Protein AF-A0A1B6GUF7-F1 (afdb_monomer_lite)

Structure (mmCIF, N/CA/C/O backbone):
data_AF-A0A1B6GUF7-F1
#
_entry.id   AF-A0A1B6GUF7-F1
#
loop_
_atom_site.group_PDB
_atom_site.id
_atom_site.type_symbol
_atom_site.label_atom_id
_atom_site.label_alt_id
_atom_site.label_comp_id
_atom_site.label_asym_id
_atom_site.label_entity_id
_atom_site.label_seq_id
_atom_site.pdbx_PDB_ins_code
_atom_site.Cartn_x
_atom_site.Cartn_y
_atom_site.Cartn_z
_atom_site.occupancy
_atom_site.B_iso_or_equiv
_atom_site.auth_seq_id
_atom_site.auth_comp_id
_atom_site.auth_asym_id
_atom_site.auth_atom_id
_atom_site.pdbx_PDB_model_num
ATOM 1 N N . PRO A 1 1 ? -7.690 -4.447 -25.637 1.00 73.88 1 PRO A N 1
ATOM 2 C CA . PRO A 1 1 ? -7.781 -3.201 -26.436 1.00 73.88 1 PRO A CA 1
ATOM 3 C C . PRO A 1 1 ? -6.436 -2.461 -26.454 1.00 73.88 1 PRO A C 1
ATOM 5 O O . PRO A 1 1 ? -5.727 -2.486 -25.451 1.00 73.88 1 PRO A O 1
ATOM 8 N N . ILE A 1 2 ? -6.089 -1.846 -27.586 1.00 91.06 2 ILE A N 1
ATOM 9 C CA . ILE A 1 2 ? -4.805 -1.160 -27.814 1.00 91.06 2 ILE A CA 1
ATOM 10 C C . ILE A 1 2 ? -4.538 -0.032 -26.808 1.00 91.06 2 ILE A C 1
ATOM 12 O O . ILE A 1 2 ? -3.417 0.124 -26.342 1.00 91.06 2 ILE A O 1
ATOM 16 N N . GLU A 1 3 ? -5.584 0.664 -26.362 1.00 90.50 3 GLU A N 1
ATOM 17 C CA . GLU A 1 3 ? -5.506 1.726 -25.350 1.00 90.50 3 GLU A CA 1
ATOM 18 C C . GLU A 1 3 ? -4.896 1.243 -24.029 1.00 90.50 3 GLU A C 1
ATOM 20 O O . GLU A 1 3 ? -4.035 1.912 -23.472 1.00 90.50 3 GLU A O 1
ATOM 25 N N . ARG A 1 4 ? -5.264 0.038 -23.565 1.00 86.06 4 ARG A N 1
ATOM 26 C CA . ARG A 1 4 ? -4.698 -0.558 -22.340 1.00 86.06 4 ARG A CA 1
ATOM 27 C C . ARG A 1 4 ? -3.209 -0.878 -22.491 1.00 86.06 4 ARG A C 1
ATOM 29 O O . ARG A 1 4 ? -2.465 -0.834 -21.518 1.00 86.06 4 ARG A O 1
ATOM 36 N N . GLN A 1 5 ? -2.776 -1.248 -23.695 1.00 88.50 5 GLN A N 1
ATOM 37 C CA . GLN A 1 5 ? -1.362 -1.511 -23.967 1.00 88.50 5 GLN A CA 1
ATOM 38 C C . GLN A 1 5 ? -0.577 -0.201 -24.038 1.00 88.50 5 GLN A C 1
ATOM 40 O O . GLN A 1 5 ? 0.507 -0.117 -23.471 1.00 88.50 5 GLN A O 1
ATOM 45 N N . LEU A 1 6 ? -1.145 0.829 -24.669 1.00 92.62 6 LEU A N 1
ATOM 46 C CA . LEU A 1 6 ? -0.551 2.162 -24.727 1.00 92.62 6 LEU A CA 1
ATOM 47 C C . LEU A 1 6 ? -0.426 2.784 -23.334 1.00 92.62 6 LEU A C 1
ATOM 49 O O . LEU A 1 6 ? 0.640 3.290 -23.003 1.00 92.62 6 LEU A O 1
ATOM 53 N N . SER A 1 7 ? -1.458 2.688 -22.490 1.00 92.44 7 SER A N 1
ATOM 54 C CA . SER A 1 7 ? -1.402 3.212 -21.122 1.00 92.44 7 SER A CA 1
ATOM 55 C C . SER A 1 7 ? -0.373 2.477 -20.262 1.00 92.44 7 SER A C 1
ATOM 57 O O . SER A 1 7 ? 0.370 3.115 -19.522 1.00 92.44 7 SER A O 1
ATOM 59 N N . ALA A 1 8 ? -0.266 1.149 -20.400 1.00 91.31 8 ALA A N 1
ATOM 60 C CA . ALA A 1 8 ? 0.775 0.374 -19.730 1.00 91.31 8 ALA A CA 1
ATOM 61 C C . ALA A 1 8 ? 2.179 0.800 -20.188 1.00 91.31 8 ALA A C 1
ATOM 63 O O . ALA A 1 8 ? 3.057 0.998 -19.356 1.00 91.31 8 ALA A O 1
ATOM 64 N N . LYS A 1 9 ? 2.387 1.007 -21.495 1.00 93.56 9 LYS A N 1
ATOM 65 C CA . LYS A 1 9 ? 3.675 1.482 -22.022 1.00 93.56 9 LYS A CA 1
ATOM 66 C C . LYS A 1 9 ? 4.007 2.908 -21.609 1.00 93.56 9 LYS A C 1
ATOM 68 O O . LYS A 1 9 ? 5.159 3.168 -21.281 1.00 93.56 9 LYS A O 1
ATOM 73 N N . GLN A 1 10 ? 3.022 3.798 -21.553 1.00 94.00 10 GLN A N 1
ATOM 74 C CA . GLN A 1 10 ? 3.228 5.145 -21.028 1.00 94.00 10 GLN A CA 1
ATOM 75 C C . GLN A 1 10 ? 3.660 5.102 -19.556 1.00 94.00 10 GLN A C 1
ATOM 77 O O . GLN A 1 10 ? 4.642 5.738 -19.194 1.00 94.00 10 GLN A O 1
ATOM 82 N N . MET A 1 11 ? 3.001 4.277 -18.737 1.00 93.75 11 MET A N 1
ATOM 83 C CA . MET A 1 11 ? 3.375 4.074 -17.334 1.00 93.75 11 MET A CA 1
ATOM 84 C C . MET A 1 11 ? 4.808 3.532 -17.181 1.00 93.75 11 MET A C 1
ATOM 86 O O . MET A 1 11 ? 5.546 4.009 -16.323 1.00 93.75 11 MET A O 1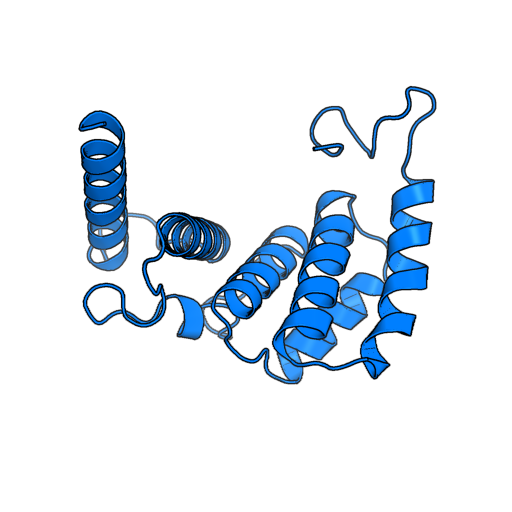
ATOM 90 N N . GLU A 1 12 ? 5.217 2.553 -18.001 1.00 93.12 12 GLU A N 1
ATOM 91 C CA . GLU A 1 12 ? 6.597 2.035 -18.000 1.00 93.12 12 GLU A CA 1
ATOM 92 C C . GLU A 1 12 ? 7.613 3.153 -18.309 1.00 93.12 12 GLU A C 1
ATOM 94 O O . GLU A 1 12 ? 8.625 3.273 -17.617 1.00 93.12 12 GLU A O 1
ATOM 99 N N . ILE A 1 13 ? 7.329 3.998 -19.309 1.00 91.81 13 ILE A N 1
ATOM 100 C CA . ILE A 1 13 ? 8.180 5.139 -19.684 1.00 91.81 13 ILE A CA 1
ATOM 101 C C . ILE A 1 13 ? 8.276 6.147 -18.534 1.00 91.81 13 ILE A C 1
ATOM 103 O O . ILE A 1 13 ? 9.382 6.537 -18.160 1.00 91.81 13 ILE A O 1
ATOM 107 N N . ASP A 1 14 ? 7.143 6.542 -17.951 1.00 90.25 14 ASP A N 1
ATOM 108 C CA . ASP A 1 14 ? 7.096 7.519 -16.859 1.00 90.25 14 ASP A CA 1
ATOM 109 C C . ASP A 1 14 ? 7.894 7.032 -15.642 1.00 90.25 14 ASP A C 1
ATOM 111 O O . ASP A 1 14 ? 8.656 7.794 -15.040 1.00 90.25 14 ASP A O 1
ATOM 115 N N . LEU A 1 15 ? 7.780 5.740 -15.320 1.00 91.06 15 LEU A N 1
ATOM 116 C CA . LEU A 1 15 ? 8.508 5.120 -14.222 1.00 91.06 15 LEU A CA 1
ATOM 117 C C . LEU A 1 15 ? 10.024 5.092 -14.476 1.00 91.06 15 LEU A C 1
ATOM 119 O O . LEU A 1 15 ? 10.793 5.477 -13.596 1.00 91.06 15 LEU A O 1
ATOM 123 N N . ILE A 1 16 ? 10.469 4.701 -15.676 1.00 89.81 16 ILE A N 1
ATOM 124 C CA . ILE A 1 16 ? 11.899 4.708 -16.038 1.00 89.81 16 ILE A CA 1
ATOM 125 C C . ILE A 1 16 ? 12.469 6.128 -15.975 1.00 89.81 16 ILE A C 1
ATOM 127 O O . ILE A 1 16 ? 13.556 6.333 -15.432 1.00 89.81 16 ILE A O 1
ATOM 131 N N . LEU A 1 17 ? 11.735 7.125 -16.479 1.00 88.19 17 LEU A N 1
ATOM 132 C CA . LEU A 1 17 ? 12.171 8.521 -16.433 1.00 88.19 17 LEU A CA 1
ATOM 133 C C . LEU A 1 17 ? 12.373 9.010 -14.995 1.00 88.19 17 LEU A C 1
ATOM 135 O O . LEU A 1 17 ? 13.354 9.706 -14.734 1.00 88.19 17 LEU A O 1
ATOM 139 N N . GLN A 1 18 ? 11.496 8.628 -14.0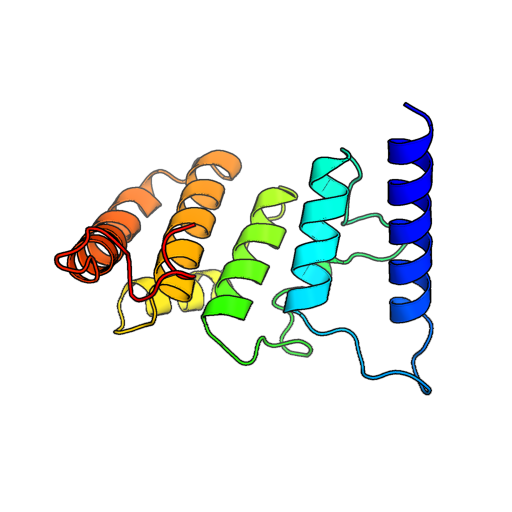63 1.00 87.06 18 GLN A N 1
ATOM 140 C CA . GLN A 1 18 ? 11.657 8.968 -12.646 1.00 87.06 18 GLN A CA 1
ATOM 141 C C . GLN A 1 18 ? 12.825 8.227 -11.981 1.00 87.06 18 GLN A C 1
ATOM 143 O O . GLN A 1 18 ? 13.473 8.786 -11.101 1.00 87.06 18 GLN A O 1
ATOM 148 N N . LEU A 1 19 ? 13.116 6.989 -12.392 1.00 85.56 19 LEU A N 1
ATOM 149 C CA . LEU A 1 19 ? 14.248 6.222 -11.859 1.00 85.56 19 LEU A CA 1
ATOM 150 C C . LEU A 1 19 ? 15.603 6.746 -12.353 1.00 85.56 19 LEU A C 1
ATOM 152 O O . LEU A 1 19 ? 16.581 6.666 -11.617 1.00 85.56 19 LEU A O 1
ATOM 156 N N . TRP A 1 20 ? 15.680 7.256 -13.587 1.00 80.94 20 TRP A N 1
ATOM 157 C CA . TRP A 1 20 ? 16.941 7.688 -14.207 1.00 80.94 20 TRP A CA 1
ATOM 158 C C . TRP A 1 20 ? 17.291 9.158 -13.960 1.00 80.94 20 TRP A C 1
ATOM 160 O O . TRP A 1 20 ? 18.469 9.524 -13.979 1.00 80.94 20 TRP A O 1
ATOM 170 N N . ARG A 1 21 ? 16.301 10.030 -13.737 1.00 74.81 21 ARG A N 1
ATOM 171 C CA . ARG A 1 21 ? 16.537 11.463 -13.507 1.00 74.81 21 ARG A CA 1
ATOM 172 C C . ARG A 1 21 ? 16.956 11.724 -12.060 1.00 74.81 21 ARG A C 1
ATOM 174 O O . ARG A 1 21 ? 16.178 12.201 -11.243 1.00 74.81 21 ARG A O 1
ATOM 181 N N . HIS A 1 22 ? 18.223 11.444 -11.762 1.00 61.69 22 HIS A N 1
ATOM 182 C CA . HIS A 1 22 ? 18.811 11.662 -10.436 1.00 61.69 22 HIS A CA 1
ATOM 183 C C . HIS A 1 22 ? 19.037 13.143 -10.065 1.00 61.69 22 HIS A C 1
ATOM 185 O O . HIS A 1 22 ? 19.240 13.428 -8.888 1.00 61.69 22 HIS A O 1
ATOM 191 N N . HIS A 1 23 ? 19.009 14.077 -11.028 1.00 56.31 23 HIS A N 1
ATOM 192 C CA . HIS A 1 23 ? 19.379 15.484 -10.790 1.00 56.31 23 HIS A CA 1
ATOM 193 C C . HIS A 1 23 ? 18.294 16.530 -11.109 1.00 56.31 23 HIS A C 1
ATOM 195 O O . HIS A 1 23 ? 18.276 17.566 -10.451 1.00 56.31 23 HIS A O 1
ATOM 201 N N . ASP A 1 24 ? 17.373 16.267 -12.045 1.00 58.12 24 ASP A N 1
ATOM 202 C CA . ASP A 1 24 ? 16.451 17.299 -12.570 1.00 58.12 24 ASP A CA 1
ATOM 203 C C . ASP A 1 24 ? 14.992 17.162 -12.097 1.00 58.12 24 ASP A C 1
ATOM 205 O O . ASP A 1 24 ? 14.144 17.994 -12.418 1.00 58.12 24 ASP A O 1
ATOM 209 N N . THR A 1 25 ? 14.669 16.118 -11.331 1.00 62.97 25 THR A N 1
ATOM 210 C CA . THR A 1 25 ? 13.325 15.882 -10.780 1.00 62.97 25 THR A CA 1
ATOM 211 C C . THR A 1 25 ? 13.412 15.503 -9.307 1.00 62.97 25 THR A C 1
ATOM 213 O O . THR A 1 25 ? 14.378 14.840 -8.925 1.00 62.97 25 THR A O 1
ATOM 216 N N . PRO A 1 26 ? 12.428 15.885 -8.469 1.00 69.62 26 PRO A N 1
ATOM 217 C CA . PRO A 1 26 ? 12.382 15.407 -7.093 1.00 69.62 26 PRO A CA 1
ATOM 218 C C . PRO A 1 26 ? 12.433 13.878 -7.082 1.00 69.62 26 PRO A C 1
ATOM 220 O O . PRO A 1 26 ? 11.804 13.222 -7.917 1.00 69.62 26 PRO A O 1
ATOM 223 N N . ALA A 1 27 ? 13.215 13.326 -6.154 1.00 76.62 27 ALA A N 1
ATOM 224 C CA . ALA A 1 27 ? 13.364 11.886 -6.018 1.00 76.62 27 ALA A CA 1
ATOM 225 C C . ALA A 1 27 ? 11.989 11.227 -5.828 1.00 76.62 27 ALA A C 1
ATOM 227 O O . ALA A 1 27 ? 11.132 11.745 -5.109 1.00 76.62 27 ALA A O 1
ATOM 228 N N . MET A 1 28 ? 11.783 10.084 -6.483 1.00 85.88 28 MET A N 1
ATOM 229 C CA . MET A 1 28 ? 10.540 9.324 -6.381 1.00 85.88 28 MET A CA 1
ATOM 230 C C . MET A 1 28 ? 10.236 8.992 -4.918 1.00 85.88 28 MET A C 1
ATOM 232 O O . MET A 1 28 ? 11.058 8.386 -4.228 1.00 85.88 28 MET A O 1
ATOM 236 N N . THR A 1 29 ? 9.043 9.360 -4.449 1.00 90.12 29 THR A N 1
ATOM 237 C CA . THR A 1 29 ? 8.646 9.069 -3.069 1.00 90.12 29 THR A CA 1
ATOM 238 C C . THR A 1 29 ? 8.355 7.575 -2.886 1.00 90.12 29 THR A C 1
ATOM 240 O O . THR A 1 29 ? 7.903 6.913 -3.831 1.00 90.12 29 THR A O 1
ATOM 243 N N . PRO A 1 30 ? 8.535 7.022 -1.671 1.00 92.31 30 PRO A N 1
ATOM 244 C CA . PRO A 1 30 ? 8.198 5.626 -1.382 1.00 92.31 30 PRO A CA 1
ATOM 245 C C . PRO A 1 30 ? 6.744 5.279 -1.728 1.00 92.31 30 PRO A C 1
ATOM 247 O O . PRO A 1 30 ? 6.475 4.217 -2.286 1.00 92.31 30 PRO A O 1
ATOM 250 N N . ALA A 1 31 ? 5.809 6.197 -1.465 1.00 92.94 31 ALA A N 1
ATOM 251 C CA . ALA A 1 31 ? 4.400 6.027 -1.804 1.00 92.94 31 ALA A CA 1
ATOM 252 C C . ALA A 1 31 ? 4.177 5.897 -3.318 1.00 92.94 31 ALA A C 1
ATOM 254 O O . ALA A 1 31 ? 3.479 4.990 -3.767 1.00 92.94 31 ALA A O 1
ATOM 255 N N . THR A 1 32 ? 4.827 6.752 -4.113 1.00 92.94 32 THR A N 1
ATOM 256 C CA . THR A 1 32 ? 4.750 6.707 -5.582 1.00 92.94 32 THR A CA 1
ATOM 25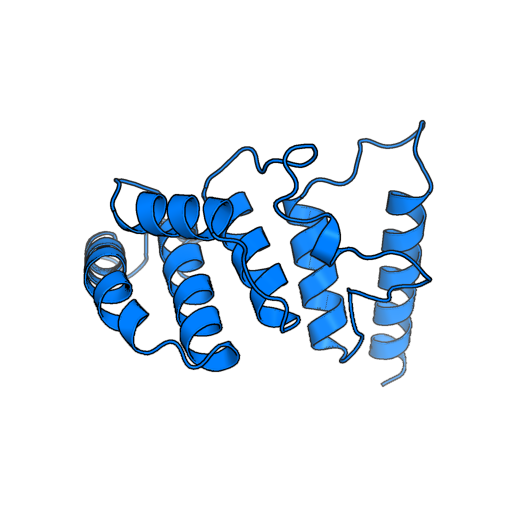7 C C . THR A 1 32 ? 5.320 5.394 -6.117 1.00 92.94 32 THR A C 1
ATOM 259 O O . THR A 1 32 ? 4.696 4.727 -6.942 1.00 92.94 32 THR A O 1
ATOM 262 N N . MET A 1 33 ? 6.468 4.963 -5.586 1.00 93.44 33 MET A N 1
ATOM 263 C CA . MET A 1 33 ? 7.085 3.682 -5.933 1.00 93.44 33 MET A CA 1
ATOM 264 C C . MET A 1 33 ? 6.183 2.489 -5.580 1.00 93.44 33 MET A C 1
ATOM 266 O O . MET A 1 33 ? 6.076 1.536 -6.358 1.00 93.44 33 MET A O 1
ATOM 270 N N . ALA A 1 34 ? 5.497 2.540 -4.434 1.00 95.94 34 ALA A N 1
ATOM 271 C CA . ALA A 1 34 ? 4.540 1.519 -4.020 1.00 95.94 34 ALA A CA 1
ATOM 272 C C . ALA A 1 34 ? 3.332 1.449 -4.968 1.00 95.94 34 ALA A C 1
ATOM 274 O O . ALA A 1 34 ? 2.950 0.352 -5.382 1.00 95.94 34 ALA A O 1
ATOM 275 N N . LEU A 1 35 ? 2.781 2.598 -5.377 1.00 95.56 35 LEU A N 1
ATOM 276 C CA . LEU A 1 35 ? 1.678 2.665 -6.341 1.00 95.56 35 LEU A CA 1
ATOM 277 C C . LEU A 1 35 ? 2.078 2.088 -7.700 1.00 95.56 35 LEU A C 1
ATOM 279 O O . LEU A 1 35 ? 1.362 1.237 -8.225 1.00 95.56 35 LEU A O 1
ATOM 283 N N . TYR A 1 36 ? 3.244 2.464 -8.235 1.00 95.50 36 TYR A N 1
ATOM 284 C CA . TYR A 1 36 ? 3.756 1.869 -9.471 1.00 95.50 36 TYR A CA 1
ATOM 285 C C . TYR A 1 36 ? 3.984 0.362 -9.335 1.00 95.50 36 TYR A C 1
ATOM 287 O O . TYR A 1 36 ? 3.625 -0.398 -10.231 1.00 95.50 36 TYR A O 1
ATOM 295 N N . SER A 1 37 ? 4.505 -0.100 -8.197 1.00 96.25 37 SER A N 1
ATOM 296 C CA . SER A 1 37 ? 4.703 -1.532 -7.944 1.00 96.25 37 SER A CA 1
ATOM 297 C C . SER A 1 37 ? 3.383 -2.312 -7.954 1.00 96.25 37 SER A C 1
ATOM 299 O O . SER A 1 37 ? 3.297 -3.408 -8.519 1.00 96.25 37 SER A O 1
ATOM 301 N N . MET A 1 38 ? 2.325 -1.749 -7.363 1.00 95.94 38 MET A N 1
ATOM 302 C CA . MET A 1 38 ? 0.983 -2.336 -7.401 1.00 95.94 38 MET A CA 1
ATOM 303 C C . MET A 1 38 ? 0.363 -2.253 -8.801 1.00 95.94 38 MET A C 1
ATOM 305 O O . MET A 1 38 ? -0.274 -3.214 -9.232 1.00 95.94 38 MET A O 1
ATOM 309 N N . ALA A 1 39 ? 0.596 -1.165 -9.538 1.00 95.62 39 ALA A N 1
ATOM 310 C CA . ALA A 1 39 ? 0.143 -1.013 -10.916 1.00 95.62 39 ALA A CA 1
ATOM 311 C C . ALA A 1 39 ? 0.791 -2.054 -11.846 1.00 95.62 39 ALA A C 1
ATOM 313 O O . ALA A 1 39 ? 0.071 -2.746 -12.566 1.00 95.62 39 ALA A O 1
ATOM 314 N N . LEU A 1 40 ? 2.109 -2.263 -11.753 1.00 95.12 40 LEU A N 1
ATOM 315 C CA . LEU A 1 40 ? 2.830 -3.340 -12.446 1.00 95.12 40 LEU A CA 1
ATOM 316 C C . LEU A 1 40 ? 2.245 -4.716 -12.100 1.00 95.12 40 LEU A C 1
ATOM 318 O O . LEU A 1 40 ? 1.906 -5.496 -12.991 1.00 95.12 40 LEU A O 1
ATOM 322 N N . SER A 1 41 ? 2.013 -4.973 -10.809 1.00 94.88 41 SER A N 1
ATOM 323 C CA . SER A 1 41 ? 1.394 -6.224 -10.352 1.00 94.88 41 SER A CA 1
ATOM 324 C C . SER A 1 41 ? -0.012 -6.424 -10.946 1.00 94.88 41 SER A C 1
ATOM 326 O O . SER A 1 41 ? -0.380 -7.541 -11.309 1.00 94.88 41 SER A O 1
ATOM 328 N N . SER A 1 42 ? -0.793 -5.347 -11.107 1.00 92.94 42 SER A N 1
ATOM 329 C CA . SER A 1 42 ? -2.152 -5.379 -11.679 1.00 92.94 42 SER A CA 1
ATOM 330 C C . SER A 1 42 ? -2.190 -5.707 -13.178 1.00 92.94 42 SER A C 1
ATOM 332 O O . SER A 1 42 ? -3.195 -6.214 -13.683 1.00 92.94 42 SER A O 1
ATOM 334 N N . ILE A 1 43 ? -1.086 -5.457 -13.888 1.00 92.69 43 ILE A N 1
ATOM 335 C CA . ILE A 1 43 ? -0.884 -5.849 -15.289 1.00 92.69 43 ILE A CA 1
ATOM 336 C C . ILE A 1 43 ? -0.021 -7.112 -15.415 1.00 92.69 43 ILE A C 1
ATOM 338 O O . ILE A 1 43 ? 0.488 -7.407 -16.495 1.00 92.69 43 ILE A O 1
ATOM 342 N N . CYS A 1 44 ? 0.108 -7.872 -14.321 1.00 91.69 44 CYS A N 1
ATOM 343 C CA . CYS A 1 44 ? 0.840 -9.135 -14.246 1.00 91.69 44 CYS A CA 1
ATOM 344 C C . CYS A 1 44 ? 2.337 -9.019 -14.587 1.00 91.69 44 CYS A C 1
ATOM 346 O O . CYS A 1 44 ? 2.933 -9.980 -15.072 1.00 91.69 44 CYS A O 1
ATOM 348 N N . GLN A 1 45 ? 2.949 -7.863 -14.324 1.00 93.19 45 GLN A N 1
ATOM 349 C CA . GLN A 1 45 ? 4.396 -7.668 -14.406 1.00 93.19 45 GLN A CA 1
ATOM 350 C C . GLN A 1 45 ? 5.021 -7.748 -13.009 1.00 93.19 45 GLN A C 1
ATOM 352 O O . GLN A 1 45 ? 4.424 -7.292 -12.035 1.00 93.19 45 GLN A O 1
ATOM 357 N N . ASP A 1 46 ? 6.221 -8.328 -12.902 1.00 94.12 46 ASP A N 1
ATOM 358 C CA . ASP A 1 46 ? 6.926 -8.453 -11.622 1.00 94.12 46 ASP A CA 1
ATOM 359 C C . ASP A 1 46 ? 7.700 -7.157 -11.296 1.00 94.12 46 ASP A C 1
ATOM 361 O O . ASP A 1 46 ? 8.720 -6.883 -11.937 1.00 94.12 46 ASP A O 1
ATOM 365 N N . PRO A 1 47 ? 7.278 -6.364 -10.289 1.00 95.31 47 PRO A N 1
ATOM 366 C CA . PRO A 1 47 ? 7.958 -5.119 -9.922 1.00 95.31 47 PRO A CA 1
ATOM 367 C C . PRO A 1 47 ? 9.361 -5.331 -9.327 1.00 95.31 47 PRO A C 1
ATOM 369 O O . PRO A 1 47 ? 10.109 -4.368 -9.170 1.00 95.31 47 PRO A O 1
ATOM 372 N N . ARG A 1 48 ? 9.741 -6.573 -8.994 1.00 94.56 48 ARG A N 1
ATOM 373 C CA . ARG A 1 48 ? 11.088 -6.919 -8.503 1.00 94.56 48 ARG A CA 1
ATOM 374 C C . ARG 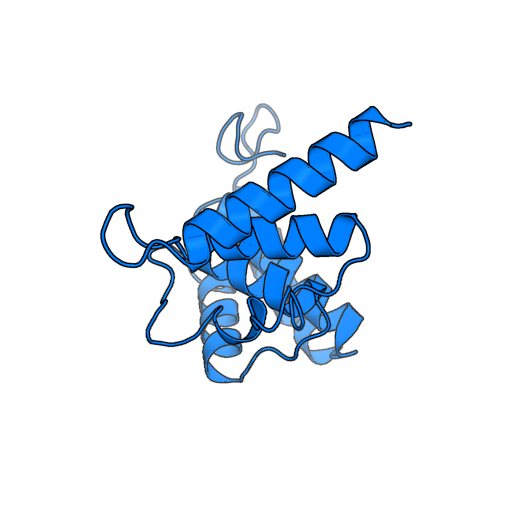A 1 48 ? 12.124 -7.009 -9.620 1.00 94.56 48 ARG A C 1
ATOM 376 O O . ARG A 1 48 ? 13.318 -7.044 -9.346 1.00 94.56 48 ARG A O 1
ATOM 383 N N . GLN A 1 49 ? 11.673 -7.114 -10.868 1.00 92.69 49 GLN A N 1
ATOM 384 C CA . GLN A 1 49 ? 12.527 -7.299 -12.045 1.00 92.69 49 GLN A CA 1
ATOM 385 C C . GLN A 1 49 ? 12.246 -6.244 -13.122 1.00 92.69 49 GLN A C 1
ATOM 387 O O . GLN A 1 49 ? 12.465 -6.481 -14.311 1.00 92.69 49 GLN A O 1
ATOM 392 N N . PHE A 1 50 ? 11.762 -5.067 -12.724 1.00 93.38 50 PHE A N 1
ATOM 393 C CA . PHE A 1 50 ? 11.371 -4.012 -13.649 1.00 93.38 50 PHE A CA 1
ATOM 394 C C . PHE A 1 50 ? 12.600 -3.406 -14.344 1.00 93.38 50 PHE A C 1
ATOM 396 O O . PHE A 1 50 ? 13.304 -2.586 -13.767 1.00 93.38 50 PHE A O 1
ATOM 403 N N . HIS A 1 51 ? 12.893 -3.830 -15.578 1.00 90.62 51 HIS A N 1
ATOM 404 C CA . HIS A 1 51 ? 14.051 -3.366 -16.364 1.00 90.62 51 HIS A CA 1
ATOM 405 C C . HIS A 1 51 ? 15.394 -3.397 -15.602 1.00 90.62 51 HIS A C 1
ATOM 407 O O . HIS A 1 51 ? 16.249 -2.539 -15.795 1.00 90.62 51 HIS A O 1
ATOM 413 N N . GLY A 1 52 ? 15.586 -4.388 -14.724 1.00 88.69 52 GLY A N 1
ATOM 414 C CA . GLY A 1 52 ? 16.789 -4.503 -13.887 1.00 88.69 52 GLY A CA 1
ATOM 415 C C . GLY A 1 52 ? 16.756 -3.694 -12.583 1.00 88.69 52 GLY A C 1
ATOM 416 O O . GLY A 1 52 ? 17.718 -3.746 -11.822 1.00 88.69 52 GLY A O 1
ATOM 417 N N . HIS A 1 53 ? 15.656 -2.998 -12.291 1.00 90.19 53 HIS A N 1
ATOM 418 C CA . HIS A 1 53 ? 15.413 -2.310 -11.028 1.00 90.19 53 HIS A CA 1
ATOM 419 C C . HIS A 1 53 ? 14.501 -3.146 -10.116 1.00 90.19 53 HIS A C 1
ATOM 421 O O . HIS A 1 53 ? 13.417 -3.576 -10.518 1.00 90.19 53 HIS A O 1
ATOM 427 N N . ASP A 1 54 ? 14.925 -3.340 -8.865 1.00 92.75 54 ASP A N 1
ATOM 428 C CA . ASP A 1 54 ? 14.098 -3.940 -7.814 1.00 92.75 54 ASP A CA 1
ATOM 429 C C . ASP A 1 54 ? 13.374 -2.838 -7.028 1.00 92.75 54 ASP A C 1
ATOM 431 O O . ASP A 1 54 ? 13.902 -2.259 -6.068 1.00 92.75 54 ASP A O 1
ATOM 435 N N . LEU A 1 55 ? 12.150 -2.528 -7.463 1.00 93.44 55 LEU A N 1
ATOM 436 C CA . LEU A 1 55 ? 11.316 -1.513 -6.815 1.00 93.44 55 LEU A CA 1
ATOM 437 C C . LEU A 1 55 ? 10.920 -1.960 -5.405 1.00 93.44 55 LEU A C 1
ATOM 439 O O . LEU A 1 55 ? 10.933 -1.173 -4.464 1.00 93.44 55 LEU A O 1
ATOM 443 N N . ILE A 1 56 ? 10.632 -3.249 -5.233 1.00 95.12 56 ILE A N 1
ATOM 444 C CA . ILE A 1 56 ? 10.184 -3.816 -3.959 1.00 95.12 56 ILE A CA 1
ATOM 445 C C . ILE A 1 56 ? 11.314 -3.839 -2.932 1.00 95.12 56 ILE A C 1
ATOM 447 O O . ILE A 1 56 ? 11.082 -3.522 -1.767 1.00 95.12 56 ILE A O 1
ATOM 451 N N . GLY A 1 57 ? 12.532 -4.187 -3.346 1.00 91.19 57 GLY A N 1
ATOM 452 C CA . GLY A 1 57 ? 13.718 -4.162 -2.489 1.00 91.19 57 GLY A CA 1
ATOM 453 C C . GLY A 1 57 ? 14.082 -2.760 -1.995 1.00 91.19 57 GLY A C 1
ATOM 454 O O . GLY A 1 57 ? 14.707 -2.625 -0.939 1.00 91.19 57 GLY A O 1
ATOM 455 N N . SER A 1 58 ? 13.651 -1.728 -2.723 1.00 89.94 58 SER A N 1
ATOM 456 C CA . SER A 1 58 ? 13.843 -0.322 -2.360 1.00 89.94 58 SER A CA 1
ATOM 457 C C . SER A 1 58 ? 12.796 0.178 -1.353 1.00 89.94 58 SER A C 1
ATOM 459 O O . SER A 1 58 ? 13.101 1.055 -0.538 1.00 89.94 58 SER A O 1
ATOM 461 N N . LEU A 1 59 ? 11.593 -0.411 -1.347 1.00 92.62 59 LEU A N 1
ATOM 462 C CA . LEU A 1 59 ? 10.537 -0.112 -0.376 1.00 92.62 59 LEU A CA 1
ATOM 463 C C . LEU A 1 59 ? 10.909 -0.597 1.033 1.00 92.62 59 LEU A C 1
ATOM 465 O O . LEU A 1 59 ? 11.498 -1.661 1.225 1.00 92.62 59 LEU A O 1
ATOM 469 N N . LEU A 1 60 ? 10.517 0.176 2.053 1.00 88.06 60 LEU A N 1
ATOM 470 C CA . LEU A 1 60 ? 10.809 -0.093 3.475 1.00 88.06 60 LEU A CA 1
ATOM 471 C C . LEU A 1 60 ? 12.316 -0.157 3.807 1.00 88.06 60 LEU A C 1
ATOM 473 O O . LEU A 1 60 ? 12.696 -0.610 4.896 1.00 88.06 60 LEU A O 1
ATOM 477 N N . HIS A 1 61 ? 13.176 0.286 2.886 1.00 86.94 61 HIS A N 1
ATOM 478 C CA . HIS A 1 61 ? 14.596 0.478 3.134 1.00 86.94 61 HIS A CA 1
ATOM 479 C C . HIS A 1 61 ? 14.801 1.720 4.020 1.00 86.94 61 HIS A C 1
ATOM 481 O O . HIS A 1 61 ? 14.123 2.722 3.806 1.00 86.94 61 HIS A O 1
ATOM 487 N N . PRO A 1 62 ? 15.747 1.721 4.982 1.00 78.38 62 PRO A N 1
ATOM 488 C CA . PRO A 1 62 ? 15.974 2.879 5.856 1.00 78.38 62 PRO A CA 1
ATOM 489 C C . PRO A 1 62 ? 16.307 4.187 5.122 1.00 78.38 62 PRO A C 1
ATOM 491 O O . PRO A 1 62 ? 16.041 5.258 5.644 1.00 78.38 62 PRO A O 1
ATOM 494 N N . ALA A 1 63 ? 16.886 4.100 3.921 1.00 76.44 63 ALA A N 1
ATOM 495 C CA . ALA A 1 63 ? 17.194 5.269 3.090 1.00 76.44 63 ALA A CA 1
ATOM 496 C C . ALA A 1 63 ? 15.954 5.900 2.423 1.00 76.44 63 ALA A C 1
ATOM 498 O O . ALA A 1 63 ? 16.021 7.037 1.977 1.00 76.44 63 ALA A O 1
ATOM 499 N N . HIS A 1 64 ? 14.841 5.167 2.357 1.00 79.81 64 HIS A N 1
ATOM 500 C CA . HIS A 1 64 ? 13.584 5.576 1.725 1.00 79.81 64 HIS A CA 1
ATOM 501 C C . HIS A 1 64 ? 12.433 5.390 2.720 1.00 79.81 64 HIS A C 1
ATOM 503 O O . HIS A 1 64 ? 11.420 4.753 2.419 1.00 79.81 64 HIS A O 1
ATOM 509 N N . GLU A 1 65 ? 12.633 5.850 3.958 1.00 80.56 65 GLU A N 1
ATOM 510 C CA . GLU A 1 65 ? 11.645 5.665 5.014 1.00 80.56 65 GLU A CA 1
ATOM 511 C C . GLU A 1 65 ? 10.400 6.533 4.740 1.00 80.56 65 GLU A C 1
ATOM 513 O O . GLU A 1 65 ? 10.540 7.739 4.551 1.00 80.56 65 GLU A O 1
ATOM 518 N N . PRO A 1 66 ? 9.188 5.945 4.710 1.00 86.12 66 PRO A N 1
ATOM 519 C CA . PRO A 1 66 ? 7.951 6.697 4.507 1.00 86.12 66 PRO A CA 1
ATOM 520 C C . PRO A 1 66 ? 7.712 7.710 5.629 1.00 86.12 66 PRO A C 1
ATOM 522 O O . PRO A 1 66 ? 7.878 7.370 6.810 1.00 86.12 66 PRO A O 1
ATOM 525 N N . GLU A 1 67 ? 7.280 8.918 5.258 1.00 86.06 67 GLU A N 1
ATOM 526 C CA . GLU A 1 67 ? 7.123 10.049 6.183 1.00 86.06 67 GLU A CA 1
ATOM 527 C C . GLU A 1 67 ? 5.890 9.894 7.080 1.00 86.06 67 GLU A C 1
ATOM 529 O O . GLU A 1 67 ? 5.880 10.353 8.222 1.00 86.06 67 GLU A O 1
ATOM 534 N N . SER A 1 68 ? 4.862 9.197 6.589 1.00 92.31 68 SER A N 1
ATOM 535 C CA . SER A 1 68 ? 3.609 8.965 7.308 1.00 92.31 68 SER A CA 1
ATOM 536 C C . SER A 1 68 ? 3.267 7.479 7.451 1.00 92.31 68 SER A C 1
ATOM 538 O O . SER A 1 68 ? 3.764 6.612 6.727 1.00 92.31 68 SER A O 1
ATOM 540 N N . ASP A 1 69 ? 2.380 7.166 8.399 1.00 94.06 69 ASP A N 1
ATOM 541 C CA . ASP A 1 69 ? 1.920 5.792 8.625 1.00 94.06 69 ASP A CA 1
ATOM 542 C C . ASP A 1 69 ? 1.036 5.265 7.480 1.00 94.06 69 ASP A C 1
ATOM 544 O O . ASP A 1 69 ? 1.057 4.067 7.187 1.00 94.06 69 ASP A O 1
ATOM 548 N N . SER A 1 70 ? 0.291 6.135 6.789 1.00 92.81 70 SER A N 1
ATOM 549 C CA . SER A 1 70 ? -0.480 5.760 5.594 1.00 92.81 70 SER A CA 1
ATOM 550 C C . SER A 1 70 ? 0.446 5.376 4.438 1.00 92.81 70 SER A C 1
ATOM 552 O O . SER A 1 70 ? 0.269 4.322 3.831 1.00 92.81 70 SER A O 1
ATOM 554 N N . GLU A 1 71 ? 1.508 6.144 4.189 1.00 94.50 71 GLU A N 1
ATOM 555 C CA . GLU A 1 71 ? 2.515 5.766 3.191 1.00 94.50 71 GLU A CA 1
ATOM 556 C C . GLU A 1 71 ? 3.260 4.487 3.581 1.00 94.50 71 GLU A C 1
ATOM 558 O O . GLU A 1 71 ? 3.511 3.623 2.738 1.00 94.50 71 GLU A O 1
ATOM 563 N N . PHE A 1 72 ? 3.593 4.329 4.865 1.00 95.56 72 PHE A N 1
ATOM 564 C CA . PHE A 1 72 ? 4.262 3.128 5.352 1.00 95.56 72 PHE A CA 1
ATOM 565 C C . PHE A 1 72 ? 3.418 1.871 5.140 1.00 95.56 72 PHE A C 1
ATOM 567 O O . PHE A 1 72 ? 3.923 0.846 4.675 1.00 95.56 72 PHE A O 1
ATOM 574 N N . THR A 1 73 ? 2.130 1.944 5.467 1.00 95.69 73 THR A N 1
ATOM 575 C CA . THR A 1 73 ? 1.198 0.824 5.296 1.00 95.69 73 THR A CA 1
ATOM 576 C C . THR A 1 73 ? 0.955 0.507 3.821 1.00 95.69 73 THR A C 1
ATOM 578 O O . THR A 1 73 ? 0.942 -0.672 3.463 1.00 95.69 73 THR A O 1
ATOM 581 N N . LEU A 1 74 ? 0.897 1.522 2.952 1.00 96.38 74 LEU A N 1
ATOM 582 C CA . LEU A 1 74 ? 0.865 1.354 1.497 1.00 96.38 74 LEU A CA 1
ATOM 583 C C . LEU A 1 74 ? 2.121 0.639 0.972 1.00 96.38 74 LEU A C 1
ATOM 585 O O . LEU A 1 74 ? 2.015 -0.330 0.219 1.00 96.38 74 LEU A O 1
ATOM 589 N N . CYS A 1 75 ? 3.312 1.052 1.415 1.00 96.81 75 CYS A N 1
ATOM 590 C CA . CYS A 1 75 ? 4.567 0.389 1.054 1.00 96.81 75 CYS A CA 1
ATOM 591 C C . CYS A 1 75 ? 4.585 -1.074 1.523 1.00 96.81 75 CYS A C 1
ATOM 593 O O . CYS A 1 75 ? 4.969 -1.967 0.770 1.00 96.81 75 CYS A O 1
ATOM 595 N N . ALA A 1 76 ? 4.1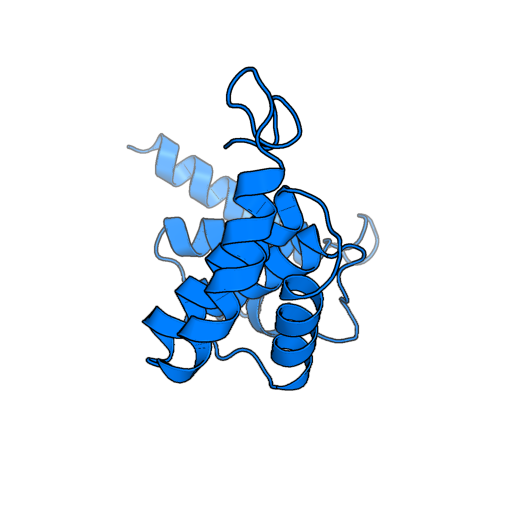41 -1.342 2.755 1.00 96.38 76 ALA A N 1
ATOM 596 C CA . ALA A 1 76 ? 4.047 -2.697 3.294 1.00 96.38 76 ALA A CA 1
ATOM 597 C C . ALA A 1 76 ? 3.081 -3.579 2.489 1.00 96.38 76 ALA A C 1
ATOM 599 O O . ALA A 1 76 ? 3.399 -4.738 2.203 1.00 96.38 76 ALA A O 1
ATOM 600 N N . LEU A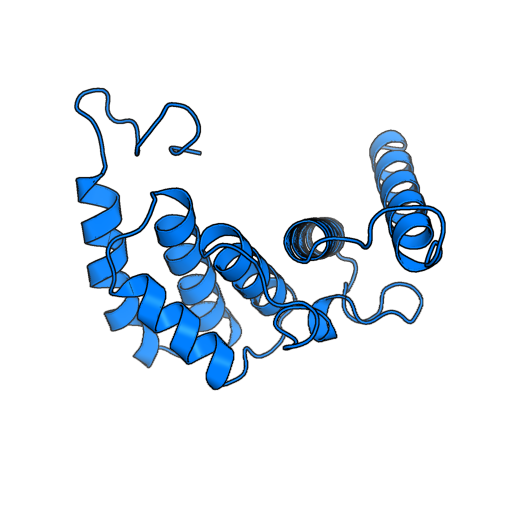 1 77 ? 1.934 -3.028 2.086 1.00 96.75 77 LEU A N 1
ATOM 601 C CA . LEU A 1 77 ? 0.978 -3.711 1.224 1.00 96.75 77 LEU A CA 1
ATOM 602 C C . LEU A 1 77 ? 1.590 -4.029 -0.145 1.00 96.75 77 LEU A C 1
ATOM 604 O O . LEU A 1 77 ? 1.506 -5.176 -0.577 1.00 96.75 77 LEU A O 1
ATOM 608 N N . ALA A 1 78 ? 2.256 -3.069 -0.792 1.00 97.25 78 ALA A N 1
ATOM 609 C CA . ALA A 1 78 ? 2.912 -3.275 -2.085 1.00 97.25 78 ALA A CA 1
ATOM 610 C C . ALA A 1 78 ? 3.993 -4.369 -2.025 1.00 97.25 78 ALA A C 1
ATOM 612 O O . ALA A 1 78 ? 4.013 -5.271 -2.868 1.00 97.25 78 ALA A O 1
ATOM 613 N N . VAL A 1 79 ? 4.834 -4.357 -0.981 1.00 96.19 79 VAL A N 1
ATOM 614 C CA . VAL A 1 79 ? 5.833 -5.410 -0.738 1.00 96.19 79 VAL A CA 1
ATOM 615 C C . VAL A 1 79 ? 5.153 -6.772 -0.620 1.00 96.19 79 VAL A C 1
ATOM 617 O O . VAL A 1 79 ? 5.528 -7.708 -1.323 1.00 96.19 79 VAL A O 1
ATOM 620 N N . CYS A 1 80 ? 4.118 -6.895 0.212 1.00 95.88 80 CYS A N 1
ATOM 621 C CA . CYS A 1 80 ? 3.415 -8.164 0.363 1.00 95.88 80 CYS A CA 1
ATOM 622 C C . CYS A 1 80 ? 2.730 -8.627 -0.935 1.00 95.88 80 CYS A C 1
ATOM 624 O O . CYS A 1 80 ? 2.795 -9.809 -1.275 1.00 95.88 80 CYS A O 1
ATOM 626 N N . ASN A 1 81 ? 2.111 -7.707 -1.678 1.00 95.31 81 ASN A N 1
ATOM 627 C CA . ASN A 1 81 ? 1.356 -8.019 -2.890 1.00 95.31 81 ASN A CA 1
ATOM 628 C C . ASN A 1 81 ? 2.250 -8.557 -4.022 1.00 95.31 81 ASN A C 1
ATOM 630 O O . ASN A 1 81 ? 1.804 -9.373 -4.821 1.00 95.31 81 ASN A O 1
ATOM 634 N N . SER A 1 82 ? 3.532 -8.179 -4.040 1.00 94.69 82 SER A N 1
ATOM 635 C CA . SER A 1 82 ? 4.546 -8.761 -4.939 1.00 94.69 82 SER A CA 1
ATOM 636 C C . SER A 1 82 ? 5.039 -10.159 -4.517 1.00 94.69 82 SER A C 1
ATOM 638 O O . SER A 1 82 ? 5.946 -10.726 -5.128 1.00 94.69 82 SER A O 1
ATOM 640 N N . GLY A 1 83 ? 4.488 -10.724 -3.437 1.00 92.69 83 GLY A N 1
ATOM 641 C CA . GLY A 1 83 ? 4.914 -12.003 -2.869 1.00 92.69 83 GLY A CA 1
ATOM 642 C C . GLY A 1 83 ? 6.207 -11.925 -2.052 1.00 92.69 83 GLY A C 1
ATOM 643 O O . GLY A 1 83 ? 6.713 -12.956 -1.609 1.00 92.69 83 GLY A O 1
ATOM 644 N N . ALA A 1 84 ? 6.764 -10.729 -1.841 1.00 93.06 84 ALA A N 1
ATOM 645 C CA . ALA A 1 84 ? 7.970 -10.556 -1.046 1.00 93.06 84 ALA A CA 1
ATOM 646 C C . ALA A 1 84 ? 7.688 -10.668 0.463 1.00 93.06 84 ALA A C 1
ATOM 648 O O . ALA A 1 84 ? 6.595 -10.395 0.970 1.00 93.06 84 ALA A O 1
ATOM 649 N N . HIS A 1 85 ? 8.710 -11.093 1.206 1.00 91.00 85 HIS A N 1
ATOM 650 C CA . HIS A 1 85 ? 8.635 -11.241 2.654 1.00 91.00 85 HIS A CA 1
ATOM 651 C C . HIS A 1 85 ? 8.929 -9.917 3.370 1.00 91.00 85 HIS A C 1
ATOM 653 O O . HIS A 1 85 ? 10.006 -9.336 3.219 1.00 91.00 85 HIS A O 1
ATOM 659 N N . ILE A 1 86 ? 8.012 -9.481 4.239 1.00 91.81 86 ILE A N 1
ATOM 660 C CA . ILE A 1 86 ? 8.215 -8.292 5.073 1.00 91.81 86 ILE A CA 1
ATOM 661 C C . ILE A 1 86 ? 9.171 -8.618 6.223 1.00 91.81 86 ILE A C 1
ATOM 663 O O . ILE A 1 86 ? 8.908 -9.472 7.068 1.00 91.81 86 ILE A O 1
ATOM 667 N N . ARG A 1 87 ? 10.298 -7.904 6.287 1.00 91.75 87 ARG A N 1
ATOM 668 C CA . ARG A 1 87 ? 11.315 -8.092 7.333 1.00 91.75 87 ARG A CA 1
ATOM 669 C C . ARG A 1 87 ? 10.761 -7.785 8.735 1.00 91.75 87 ARG A C 1
ATOM 671 O O . ARG A 1 87 ? 9.828 -7.004 8.913 1.00 91.75 87 ARG A O 1
ATOM 678 N N . LYS A 1 88 ? 11.416 -8.332 9.766 1.00 91.50 88 LYS A N 1
ATOM 679 C CA . LYS A 1 88 ? 10.990 -8.230 11.177 1.00 91.50 88 LYS A CA 1
ATOM 680 C C . LYS A 1 88 ? 10.811 -6.790 11.684 1.00 91.50 88 LYS A C 1
ATOM 682 O O . LYS A 1 88 ? 9.860 -6.527 12.415 1.00 91.50 88 LYS A O 1
ATOM 687 N N . LYS A 1 89 ? 11.714 -5.862 11.329 1.00 92.94 89 LYS A N 1
ATOM 688 C CA . LYS A 1 89 ? 11.643 -4.454 11.776 1.00 92.94 89 LYS A CA 1
ATOM 689 C C . LYS A 1 89 ? 10.416 -3.733 11.179 1.00 92.94 89 LYS A C 1
ATOM 691 O O . LYS A 1 89 ? 9.619 -3.243 11.978 1.00 92.94 89 LYS A O 1
ATOM 696 N N . PRO A 1 90 ? 10.196 -3.726 9.846 1.00 93.31 90 PRO A N 1
ATOM 697 C CA . PRO A 1 90 ? 8.967 -3.184 9.269 1.00 93.31 90 PRO A CA 1
ATOM 698 C C . PRO A 1 90 ? 7.690 -3.861 9.778 1.00 93.31 90 PRO A C 1
ATOM 700 O O . PRO A 1 90 ? 6.730 -3.168 10.093 1.00 93.31 90 PRO A O 1
ATOM 703 N N . LEU A 1 91 ? 7.694 -5.189 9.954 1.00 93.06 91 LEU A N 1
ATOM 704 C CA . LEU A 1 91 ? 6.542 -5.906 10.512 1.00 93.06 91 LEU A CA 1
ATOM 705 C C . LEU A 1 91 ? 6.186 -5.407 11.919 1.00 93.06 91 LEU A C 1
ATOM 707 O O . LEU A 1 91 ? 5.020 -5.184 12.224 1.00 93.06 91 LEU A O 1
ATOM 711 N N . ARG A 1 92 ? 7.187 -5.179 12.776 1.00 93.38 92 ARG A N 1
ATOM 712 C CA . ARG A 1 92 ? 6.962 -4.614 14.112 1.00 93.38 92 ARG A CA 1
ATOM 713 C C . ARG A 1 92 ? 6.397 -3.194 14.043 1.00 93.38 92 ARG A C 1
ATOM 715 O O . ARG A 1 92 ? 5.489 -2.891 14.805 1.00 93.38 92 ARG A O 1
ATOM 722 N N . ARG A 1 93 ? 6.896 -2.341 13.137 1.00 93.06 93 ARG A N 1
ATOM 723 C CA . ARG A 1 93 ? 6.338 -0.990 12.928 1.00 93.06 93 ARG A CA 1
ATOM 724 C C . ARG A 1 93 ? 4.875 -1.071 12.481 1.00 93.06 93 ARG A C 1
ATOM 726 O O . ARG A 1 93 ? 4.045 -0.397 13.074 1.00 93.06 93 ARG A O 1
ATOM 733 N N . LEU A 1 94 ? 4.543 -1.965 11.546 1.00 93.75 94 LEU A N 1
ATOM 734 C CA . LEU A 1 94 ? 3.166 -2.200 11.093 1.00 93.75 94 LEU A CA 1
ATOM 735 C C . LEU A 1 94 ? 2.232 -2.599 12.249 1.00 93.75 94 LEU A C 1
ATOM 737 O O . LEU A 1 94 ? 1.141 -2.057 12.392 1.00 93.75 94 LEU A O 1
ATOM 741 N N . LEU A 1 95 ? 2.683 -3.513 13.112 1.00 93.00 95 LEU A N 1
ATOM 742 C CA . LEU A 1 95 ? 1.924 -3.950 14.287 1.00 93.00 95 LEU A CA 1
ATOM 743 C C . LEU A 1 95 ? 1.822 -2.880 15.379 1.00 93.00 95 LEU A C 1
ATOM 745 O O . LEU A 1 95 ? 0.851 -2.867 16.135 1.00 93.00 95 LEU A O 1
ATOM 749 N N . ASN A 1 96 ? 2.801 -1.982 15.474 1.00 93.12 96 ASN A N 1
ATOM 750 C CA . ASN A 1 96 ? 2.701 -0.823 16.353 1.00 93.12 96 ASN A CA 1
ATOM 751 C C . ASN A 1 96 ? 1.619 0.133 15.839 1.00 93.12 96 ASN A C 1
ATOM 753 O O . ASN A 1 96 ? 0.769 0.523 16.633 1.00 93.12 96 ASN A O 1
ATOM 757 N N . ILE A 1 97 ? 1.576 0.404 14.525 1.00 92.19 97 ILE A N 1
ATOM 758 C CA . ILE A 1 97 ? 0.528 1.233 13.905 1.00 92.19 97 ILE A CA 1
ATOM 759 C C . ILE A 1 97 ? -0.862 0.631 14.164 1.00 92.19 97 ILE A C 1
ATOM 761 O O . ILE A 1 97 ? -1.787 1.332 14.553 1.00 92.19 97 ILE A O 1
ATOM 765 N N . ALA A 1 98 ? -1.007 -0.696 14.081 1.00 90.62 98 ALA A N 1
ATOM 766 C CA . ALA A 1 98 ? -2.260 -1.386 14.417 1.00 90.62 98 ALA A CA 1
ATOM 767 C C . ALA A 1 98 ? -2.776 -1.106 15.848 1.00 90.62 98 ALA A C 1
ATOM 769 O O . ALA A 1 98 ? -3.951 -1.321 16.150 1.00 90.62 98 ALA A O 1
ATOM 770 N N . ASN A 1 99 ? -1.888 -0.690 16.755 1.00 87.69 99 ASN A N 1
ATOM 771 C CA . ASN A 1 99 ? -2.154 -0.568 18.180 1.00 87.69 99 ASN A CA 1
ATOM 772 C C . ASN A 1 99 ? -2.290 0.869 18.698 1.00 87.69 99 ASN A C 1
ATOM 774 O O . ASN A 1 99 ? -2.756 1.022 19.836 1.00 87.69 99 ASN A O 1
ATOM 778 N N . SER A 1 100 ? -1.918 1.882 17.916 1.00 83.88 100 SER A N 1
ATOM 779 C CA . SER A 1 100 ? -1.999 3.305 18.285 1.00 83.88 100 SER A CA 1
ATOM 780 C C . SER A 1 100 ? -3.221 4.015 17.686 1.00 83.88 100 SER A C 1
ATOM 782 O O . SER A 1 100 ? -4.011 3.431 16.946 1.00 83.88 100 SER A O 1
ATOM 784 N N . LYS A 1 101 ? -3.432 5.281 18.076 1.00 74.38 101 LYS A N 1
ATOM 785 C CA . LYS A 1 101 ? -4.474 6.143 17.499 1.00 74.38 101 LYS A CA 1
ATOM 786 C C . LYS A 1 101 ? -3.972 6.690 16.164 1.00 74.38 101 LYS A C 1
ATOM 788 O O . LYS A 1 101 ? -3.020 7.464 16.172 1.00 74.38 101 LYS A O 1
ATOM 793 N N . HIS A 1 102 ? -4.619 6.327 15.061 1.00 81.31 102 HIS A N 1
ATOM 794 C CA . HIS A 1 102 ? -4.263 6.829 13.734 1.00 81.31 102 HIS A CA 1
ATOM 795 C C . HIS A 1 102 ? -5.488 7.190 12.890 1.00 81.31 102 HIS A C 1
ATOM 797 O O . HIS A 1 102 ? -6.630 7.054 13.331 1.00 81.31 102 HIS A O 1
ATOM 803 N N . THR A 1 103 ? -5.218 7.682 11.682 1.00 89.12 103 THR A N 1
ATOM 804 C CA . THR A 1 103 ? -6.210 8.014 10.660 1.00 89.12 103 THR A CA 1
ATOM 805 C C . THR A 1 103 ? -6.886 6.763 10.099 1.00 89.12 103 THR A C 1
ATOM 807 O O . THR A 1 103 ? -6.376 5.648 10.217 1.00 89.12 103 THR A O 1
ATOM 810 N N . VAL A 1 104 ? -8.024 6.965 9.436 1.00 91.81 104 VAL A N 1
ATOM 811 C CA . VAL A 1 104 ? -8.729 5.916 8.688 1.00 91.81 104 VAL A CA 1
ATOM 812 C C . VAL A 1 104 ? -7.796 5.242 7.676 1.00 91.81 104 VAL A C 1
ATOM 814 O O . VAL A 1 104 ? -7.675 4.021 7.702 1.00 91.81 104 VAL A O 1
ATOM 817 N N . ASP A 1 105 ? -7.049 6.022 6.888 1.00 91.00 105 ASP A N 1
ATOM 818 C CA . ASP A 1 105 ? -6.180 5.506 5.816 1.00 91.00 105 ASP A CA 1
ATOM 819 C C . ASP A 1 105 ? -5.084 4.567 6.327 1.00 91.00 105 ASP A C 1
ATOM 821 O O . ASP A 1 105 ? -4.820 3.513 5.753 1.00 91.00 105 ASP A O 1
ATOM 825 N N . SER A 1 106 ? -4.443 4.930 7.439 1.00 92.44 106 SER A N 1
ATOM 826 C CA . SER A 1 106 ? -3.378 4.111 8.024 1.00 92.44 106 SER A CA 1
ATOM 827 C C . SER A 1 106 ? -3.927 2.841 8.675 1.00 92.44 106 SER A C 1
ATOM 829 O O . SER A 1 106 ? -3.331 1.777 8.518 1.00 92.44 106 SER A O 1
ATOM 831 N N . LEU A 1 107 ? -5.087 2.897 9.343 1.00 93.50 107 LEU A N 1
ATOM 832 C CA . LEU A 1 107 ? -5.745 1.702 9.881 1.00 93.50 107 LEU A CA 1
ATOM 833 C C . LEU A 1 107 ? -6.228 0.763 8.768 1.00 93.50 107 LEU A C 1
ATOM 835 O O . LEU A 1 107 ? -5.988 -0.443 8.848 1.00 93.50 107 LEU A O 1
ATOM 839 N N . ALA A 1 108 ? -6.850 1.301 7.717 1.00 94.19 108 ALA A N 1
ATOM 840 C CA . ALA A 1 108 ? -7.255 0.536 6.542 1.00 94.19 108 ALA A CA 1
ATOM 841 C C . ALA A 1 108 ? -6.037 -0.113 5.864 1.00 94.19 108 ALA A C 1
ATOM 843 O O . ALA A 1 108 ? -6.029 -1.322 5.620 1.00 94.19 108 ALA A O 1
ATOM 844 N N . GLY A 1 109 ? -4.958 0.652 5.672 1.00 94.81 109 GLY A N 1
ATOM 845 C CA . GLY A 1 109 ? -3.691 0.155 5.144 1.00 94.81 109 GLY A CA 1
ATOM 846 C C . GLY A 1 109 ? -3.085 -0.971 5.988 1.00 94.81 109 GLY A C 1
ATOM 847 O O . GLY A 1 109 ? -2.647 -1.981 5.435 1.00 94.81 109 GLY A O 1
ATOM 848 N N . VAL A 1 110 ? -3.100 -0.859 7.326 1.00 95.38 110 VAL A N 1
ATOM 849 C CA . VAL A 1 110 ? -2.671 -1.942 8.232 1.00 95.38 110 VAL A CA 1
ATOM 850 C C . VAL A 1 110 ? -3.507 -3.198 8.014 1.00 95.38 110 VAL A C 1
ATOM 852 O O . VAL A 1 110 ? -2.937 -4.281 7.874 1.00 95.38 110 VAL A O 1
ATOM 855 N N . VAL A 1 111 ? -4.838 -3.074 8.000 1.00 95.25 111 VAL A N 1
ATOM 856 C CA . VAL A 1 111 ? -5.745 -4.220 7.839 1.00 95.25 111 VAL A CA 1
ATOM 857 C C . VAL A 1 111 ? -5.452 -4.938 6.521 1.00 95.25 111 VAL A C 1
ATOM 859 O O . VAL A 1 111 ? -5.241 -6.152 6.530 1.00 95.25 111 VAL A O 1
ATOM 862 N N . LEU A 1 112 ? -5.334 -4.198 5.415 1.00 95.88 112 LEU A N 1
ATOM 863 C CA . LEU A 1 112 ? -5.012 -4.756 4.099 1.00 95.88 112 LEU A CA 1
ATOM 864 C C . LEU A 1 112 ? -3.630 -5.422 4.072 1.00 95.88 112 LEU A C 1
ATOM 866 O O . LEU A 1 112 ? -3.492 -6.555 3.601 1.00 95.88 112 LEU A O 1
ATOM 870 N N . ALA A 1 113 ? -2.604 -4.760 4.611 1.00 95.69 113 ALA A N 1
ATOM 871 C CA . ALA A 1 113 ? -1.246 -5.295 4.636 1.00 95.69 113 ALA A CA 1
ATOM 872 C C . ALA A 1 113 ? -1.158 -6.578 5.479 1.00 95.69 113 ALA A C 1
ATOM 874 O O . ALA A 1 113 ? -0.596 -7.577 5.029 1.00 95.69 113 ALA A O 1
ATOM 875 N N . VAL A 1 114 ? -1.751 -6.599 6.677 1.00 94.56 114 VAL A N 1
ATOM 876 C CA . VAL A 1 114 ? -1.749 -7.781 7.555 1.00 94.56 114 VAL A CA 1
ATOM 877 C C . VAL A 1 114 ? -2.542 -8.934 6.935 1.00 94.56 114 VAL A C 1
ATOM 879 O O . VAL A 1 114 ? -2.060 -10.069 6.948 1.00 94.56 114 VAL A O 1
ATOM 882 N N . GLN A 1 115 ? -3.701 -8.666 6.326 1.00 94.69 115 GLN A N 1
ATOM 883 C CA . GLN A 1 115 ? -4.462 -9.684 5.596 1.00 94.69 115 GLN A CA 1
ATOM 884 C C . GLN A 1 115 ? -3.662 -10.273 4.429 1.00 94.69 115 GLN A C 1
ATOM 886 O O . GLN A 1 115 ? -3.630 -11.496 4.260 1.00 94.69 115 GLN A O 1
ATOM 891 N N . CYS A 1 116 ? -2.967 -9.430 3.660 1.00 95.19 116 CYS A N 1
ATOM 892 C CA . CYS A 1 116 ? -2.064 -9.897 2.616 1.00 95.19 116 CYS A CA 1
ATOM 893 C C . CYS A 1 116 ? -0.991 -10.828 3.199 1.00 95.19 116 CYS A C 1
ATOM 895 O O . CYS A 1 116 ? -0.808 -11.939 2.700 1.00 95.19 116 CYS A O 1
ATOM 897 N N . ILE A 1 117 ? -0.328 -10.431 4.293 1.00 93.88 117 ILE A N 1
ATOM 898 C CA . ILE A 1 117 ? 0.741 -11.227 4.918 1.00 93.88 117 ILE A CA 1
ATOM 899 C C . ILE A 1 117 ? 0.210 -12.589 5.369 1.00 93.88 117 ILE A C 1
ATOM 901 O O . ILE A 1 117 ? 0.851 -13.613 5.133 1.00 93.88 117 ILE A O 1
ATOM 905 N N . MET A 1 118 ? -0.974 -12.621 5.984 1.00 92.69 118 MET A N 1
ATOM 906 C CA . MET A 1 118 ? -1.632 -13.861 6.399 1.00 92.69 118 MET A CA 1
ATOM 907 C C . MET A 1 118 ? -1.902 -14.792 5.216 1.00 92.69 118 MET A C 1
ATOM 909 O O . MET A 1 118 ? -1.687 -16.000 5.329 1.00 92.69 118 MET A O 1
ATOM 913 N N . LYS A 1 119 ? -2.352 -14.240 4.083 1.00 91.38 119 LYS A N 1
ATOM 914 C CA . LYS A 1 119 ? -2.673 -15.003 2.872 1.00 91.38 119 LYS A CA 1
ATOM 915 C C . LYS A 1 119 ? -1.417 -15.517 2.166 1.00 91.38 119 LYS A C 1
ATOM 917 O O . LYS A 1 119 ? -1.335 -16.705 1.863 1.00 91.38 119 LYS A O 1
ATOM 922 N N . VAL A 1 120 ? -0.449 -14.636 1.919 1.00 88.25 120 VAL A N 1
ATOM 923 C CA . VAL A 1 120 ? 0.769 -14.926 1.145 1.00 88.25 120 VAL A CA 1
ATOM 924 C C . VAL A 1 120 ? 1.731 -15.809 1.939 1.00 88.25 120 VAL A C 1
ATOM 926 O O . VAL A 1 120 ? 2.210 -16.814 1.422 1.00 88.25 120 VAL A O 1
ATOM 929 N N . HIS A 1 121 ? 1.963 -15.493 3.216 1.00 82.50 121 HIS A N 1
ATOM 930 C CA . HIS A 1 121 ? 2.940 -16.197 4.061 1.00 82.50 121 HIS A CA 1
ATOM 931 C C . HIS A 1 121 ? 2.315 -17.288 4.941 1.00 82.50 121 HIS A C 1
ATOM 933 O O . HIS A 1 121 ? 3.002 -17.881 5.769 1.00 82.50 121 HIS A O 1
ATOM 939 N N . ARG A 1 122 ? 1.006 -17.552 4.796 1.00 80.75 122 ARG A N 1
ATOM 940 C CA . ARG A 1 122 ? 0.230 -18.543 5.575 1.00 80.75 122 ARG A CA 1
ATOM 941 C C . ARG A 1 122 ? 0.382 -18.395 7.099 1.00 80.75 122 ARG A C 1
ATOM 943 O O . ARG A 1 122 ? 0.214 -19.359 7.847 1.00 80.75 122 ARG A O 1
ATOM 950 N N . ASN A 1 123 ? 0.670 -17.184 7.576 1.00 78.19 123 ASN A N 1
ATOM 951 C CA . ASN A 1 123 ? 0.930 -16.908 8.985 1.00 78.19 123 ASN A CA 1
ATOM 952 C C . ASN A 1 123 ? -0.376 -16.637 9.751 1.00 78.19 123 ASN A C 1
ATOM 954 O O . ASN A 1 123 ? -0.769 -15.489 9.959 1.00 78.19 123 ASN A O 1
ATOM 958 N N . ARG A 1 124 ? -1.059 -17.707 10.177 1.00 77.94 124 ARG A N 1
ATOM 959 C CA . ARG A 1 124 ? -2.341 -17.624 10.908 1.00 77.94 124 ARG A CA 1
ATOM 960 C C . ARG A 1 124 ? -2.229 -16.947 12.277 1.00 77.94 124 ARG A C 1
ATOM 962 O O . ARG A 1 124 ? -3.204 -16.367 12.742 1.00 77.94 124 ARG A O 1
ATOM 969 N N . ASN A 1 125 ? -1.040 -16.938 12.882 1.00 82.25 125 ASN A N 1
ATOM 970 C CA . ASN A 1 125 ? -0.800 -16.321 14.193 1.00 82.25 125 ASN A CA 1
ATOM 971 C C . ASN A 1 125 ? -0.967 -14.794 14.173 1.00 82.25 125 ASN A C 1
ATOM 973 O O . ASN A 1 125 ? -1.001 -14.164 15.226 1.00 82.25 125 ASN A O 1
ATOM 977 N N . MET A 1 126 ? -1.094 -14.195 12.986 1.00 85.19 126 MET A N 1
ATOM 978 C CA . MET A 1 126 ? -1.316 -12.762 12.834 1.00 85.19 126 MET A CA 1
ATOM 979 C C . MET A 1 126 ? -2.788 -12.344 12.980 1.00 85.19 126 MET A C 1
ATOM 981 O O . MET A 1 126 ? -3.064 -11.151 13.061 1.00 85.19 126 MET A O 1
ATOM 985 N N . GLN A 1 127 ? -3.732 -13.292 13.046 1.00 88.00 127 GLN A N 1
ATOM 986 C CA . GLN A 1 127 ? -5.171 -12.997 13.053 1.00 88.00 127 GLN A CA 1
ATOM 987 C C . GLN A 1 127 ? -5.599 -12.099 14.222 1.00 88.00 127 GLN A C 1
ATOM 989 O O . GLN A 1 127 ? -6.395 -11.183 14.030 1.00 88.00 127 GLN A O 1
ATOM 994 N N . HIS A 1 128 ? -5.039 -12.309 15.415 1.00 89.12 128 HIS A N 1
ATOM 995 C CA . HIS A 1 128 ? -5.357 -11.490 16.589 1.00 89.12 128 HIS A CA 1
ATOM 996 C C . HIS A 1 128 ? -4.977 -10.008 16.401 1.00 89.12 128 HIS A C 1
ATOM 998 O O . HIS A 1 128 ? -5.635 -9.125 16.947 1.00 89.12 128 HIS A O 1
ATOM 1004 N N . TYR A 1 129 ? -3.978 -9.705 15.565 1.00 88.69 129 TYR A N 1
ATOM 1005 C CA . TYR A 1 129 ? -3.592 -8.321 15.283 1.00 88.69 129 TYR A CA 1
ATOM 1006 C C . TYR A 1 129 ? -4.594 -7.567 14.406 1.00 88.69 129 TYR A C 1
ATOM 1008 O O . TYR A 1 129 ? -4.467 -6.353 14.291 1.00 88.69 129 TYR A O 1
ATOM 1016 N N . LEU A 1 130 ? -5.579 -8.242 13.802 1.00 91.19 130 LEU A N 1
ATOM 1017 C CA . LEU A 1 130 ? -6.621 -7.593 13.002 1.00 91.19 130 LEU A CA 1
ATOM 1018 C C . LEU A 1 130 ? -7.813 -7.121 13.836 1.00 91.19 130 LEU A C 1
ATOM 1020 O O . LEU A 1 130 ? -8.483 -6.173 13.439 1.00 91.19 130 LEU A O 1
ATOM 1024 N N . GLU A 1 131 ? -8.084 -7.746 14.979 1.00 91.44 131 GLU A N 1
ATOM 1025 C CA . GLU A 1 131 ? -9.301 -7.488 15.756 1.00 91.44 131 GLU A CA 1
ATOM 1026 C C . GLU A 1 131 ? -9.374 -6.029 16.227 1.00 91.44 131 GLU A C 1
ATOM 1028 O O . GLU A 1 131 ? -10.320 -5.302 15.920 1.00 91.44 131 GLU A O 1
ATOM 1033 N N . LYS A 1 132 ? -8.321 -5.568 16.904 1.00 91.00 132 LYS A N 1
ATOM 1034 C CA . LYS A 1 132 ? -8.237 -4.205 17.431 1.00 91.00 132 LYS A CA 1
ATOM 1035 C C . LYS A 1 132 ? -8.272 -3.115 16.344 1.00 91.00 132 LYS A C 1
ATOM 1037 O O . LYS A 1 132 ? -9.099 -2.215 16.495 1.00 91.00 132 LYS A O 1
ATOM 1042 N N . PRO A 1 133 ? -7.448 -3.142 15.274 1.00 91.81 133 PRO A N 1
ATOM 1043 C CA . PRO A 1 133 ? -7.512 -2.111 14.237 1.00 91.81 133 PRO A CA 1
ATOM 1044 C C . PRO A 1 133 ? -8.836 -2.138 13.465 1.00 91.81 133 PRO A C 1
ATOM 1046 O O . PRO A 1 133 ? -9.339 -1.074 13.126 1.00 91.81 133 PRO A O 1
ATOM 1049 N N . THR A 1 134 ? -9.455 -3.307 13.258 1.00 92.69 134 THR A N 1
ATOM 1050 C CA . THR A 1 134 ? -10.775 -3.396 12.604 1.00 92.69 134 THR A CA 1
ATOM 1051 C C . THR A 1 134 ? -11.864 -2.749 13.461 1.00 92.69 134 THR A C 1
ATOM 1053 O O . THR A 1 134 ? -12.661 -1.961 12.958 1.00 92.69 134 THR A O 1
ATOM 1056 N N . LEU A 1 135 ? -11.875 -3.014 14.772 1.00 92.19 135 LEU A N 1
ATOM 1057 C CA . LEU A 1 135 ? -12.799 -2.356 15.702 1.00 92.19 135 LEU A CA 1
ATOM 1058 C C . LEU A 1 135 ? -12.535 -0.850 15.811 1.00 92.19 135 LEU A C 1
ATOM 1060 O O . LEU A 1 135 ? -13.476 -0.068 15.927 1.00 92.19 135 LEU A O 1
ATOM 1064 N N . ALA A 1 136 ? -11.267 -0.433 15.790 1.00 91.00 136 ALA A N 1
ATOM 1065 C CA . ALA A 1 136 ? -10.906 0.980 15.786 1.00 91.00 136 ALA A CA 1
ATOM 1066 C C . ALA A 1 136 ? -11.419 1.678 14.520 1.00 91.00 136 ALA A C 1
ATOM 1068 O O . ALA A 1 136 ? -12.028 2.735 14.632 1.00 91.00 136 ALA A O 1
ATOM 1069 N N . LEU A 1 137 ? -11.250 1.056 13.350 1.00 90.12 137 LEU A N 1
ATOM 1070 C CA . LEU A 1 137 ? -11.765 1.555 12.077 1.00 90.12 137 LEU A CA 1
ATOM 1071 C C . LEU A 1 137 ? -13.297 1.657 12.094 1.00 90.12 137 LEU A C 1
ATOM 1073 O O . LEU A 1 137 ? -13.836 2.706 11.764 1.00 90.12 137 LEU A O 1
ATOM 1077 N N . ALA A 1 138 ? -13.993 0.622 12.578 1.00 90.88 138 ALA A N 1
ATOM 1078 C CA . ALA A 1 138 ? -15.450 0.626 12.740 1.00 90.88 138 ALA A CA 1
ATOM 1079 C C . ALA A 1 138 ? -15.950 1.792 13.613 1.00 90.88 138 ALA A C 1
ATOM 1081 O O . ALA A 1 138 ? -16.980 2.390 13.327 1.00 90.88 138 ALA A O 1
ATOM 1082 N N . ARG A 1 139 ? -15.199 2.162 14.657 1.00 90.38 139 ARG A N 1
ATOM 1083 C CA . ARG A 1 139 ? -15.531 3.299 15.536 1.00 90.38 139 ARG A CA 1
ATOM 1084 C C . ARG A 1 139 ? -15.300 4.670 14.900 1.00 90.38 139 ARG A C 1
ATOM 1086 O O . ARG A 1 139 ? -15.774 5.656 15.451 1.00 90.38 139 ARG A O 1
ATOM 1093 N N . LEU A 1 140 ? -14.564 4.743 13.791 1.00 89.62 140 LEU A N 1
ATOM 1094 C CA . LEU A 1 140 ? -14.367 5.975 13.020 1.00 89.62 140 LEU A CA 1
ATOM 1095 C C . LEU A 1 140 ? -15.475 6.197 11.980 1.00 89.62 140 LEU A C 1
ATOM 1097 O O . LEU A 1 140 ? -15.427 7.189 11.248 1.00 89.62 140 LEU A O 1
ATOM 1101 N N . GLN A 1 141 ? -16.460 5.296 11.915 1.00 91.50 141 GLN A N 1
ATOM 1102 C CA . GLN A 1 141 ? -17.649 5.490 11.103 1.00 91.50 141 GLN A CA 1
ATOM 1103 C C . GLN A 1 141 ? -18.497 6.637 11.669 1.00 91.50 141 GLN A C 1
ATOM 1105 O O . GLN A 1 141 ? -18.804 6.687 12.861 1.00 91.50 141 GLN A O 1
ATOM 1110 N N . GLN A 1 142 ? -18.862 7.571 10.803 1.00 90.19 142 GLN A N 1
ATOM 1111 C CA . GLN A 1 142 ? -19.707 8.712 11.108 1.00 90.19 142 GLN A CA 1
ATOM 1112 C C . GLN A 1 142 ? -21.193 8.338 11.040 1.00 90.19 142 GLN A C 1
ATOM 1114 O O . GLN A 1 142 ? -21.570 7.261 10.578 1.00 90.19 142 GLN A O 1
ATOM 1119 N N . ALA A 1 143 ? -22.058 9.246 11.499 1.00 91.06 143 ALA A N 1
ATOM 1120 C CA . ALA A 1 143 ? -23.507 9.040 11.498 1.00 91.06 143 ALA A CA 1
ATOM 1121 C C . ALA A 1 143 ? -24.106 8.890 10.085 1.00 91.06 143 ALA A C 1
ATOM 1123 O O . ALA A 1 143 ? -25.161 8.281 9.935 1.00 91.06 143 ALA A O 1
ATOM 1124 N N . ASP A 1 144 ? -23.435 9.423 9.062 1.00 91.00 144 ASP A N 1
ATOM 1125 C CA . ASP A 1 144 ? -23.795 9.256 7.649 1.00 91.00 144 ASP A CA 1
ATOM 1126 C C . ASP A 1 144 ? -23.312 7.917 7.053 1.00 91.00 144 ASP A C 1
ATOM 1128 O O . ASP A 1 144 ? -23.610 7.604 5.902 1.00 91.00 144 ASP A O 1
ATOM 1132 N N . GLY A 1 145 ? -22.583 7.115 7.836 1.00 89.38 145 GLY A N 1
ATOM 1133 C CA . GLY A 1 145 ? -22.016 5.834 7.434 1.00 89.38 145 GLY A CA 1
ATOM 1134 C C . GLY A 1 145 ? -20.622 5.912 6.805 1.00 89.38 145 GLY A C 1
ATOM 1135 O O . GLY A 1 145 ? -20.035 4.854 6.564 1.00 89.38 145 GLY A O 1
ATOM 1136 N N . GLY A 1 146 ? -20.070 7.105 6.566 1.00 89.31 146 GLY A N 1
ATOM 1137 C CA . GLY A 1 146 ? -18.724 7.285 6.021 1.00 89.31 146 GLY A CA 1
ATOM 1138 C C . GLY A 1 146 ? -17.624 7.061 7.062 1.00 89.31 146 GLY A C 1
ATOM 1139 O O . GLY A 1 146 ? -17.835 7.244 8.257 1.00 89.31 146 GLY A O 1
ATOM 1140 N N . PHE A 1 147 ? -16.421 6.685 6.632 1.00 90.25 147 PHE A N 1
ATOM 1141 C CA . PHE A 1 147 ? -15.263 6.524 7.519 1.00 90.25 147 PHE A CA 1
ATOM 1142 C C . PHE A 1 147 ? -14.370 7.764 7.477 1.00 90.25 147 PHE A C 1
ATOM 1144 O O . PHE A 1 147 ? -13.653 8.001 6.507 1.00 90.25 147 PHE A O 1
ATOM 1151 N N . GLY A 1 148 ? -14.379 8.557 8.553 1.00 79.50 148 GLY A N 1
ATOM 1152 C CA . GLY A 1 148 ? -13.522 9.739 8.716 1.00 79.50 148 GLY A CA 1
ATOM 1153 C C . GLY A 1 148 ? -13.870 10.940 7.826 1.00 79.50 148 GLY A C 1
ATOM 1154 O O . GLY A 1 148 ? -14.120 12.016 8.352 1.00 79.50 148 GLY A O 1
ATOM 1155 N N . SER A 1 149 ? -13.872 10.797 6.501 1.00 79.50 149 SER A N 1
ATOM 1156 C CA . SER A 1 149 ? -14.327 11.815 5.540 1.00 79.50 149 SER A CA 1
ATOM 1157 C C . SER A 1 149 ? -14.881 11.146 4.276 1.00 79.50 149 SER A C 1
ATOM 1159 O O . SER A 1 149 ? -14.738 9.933 4.111 1.00 79.50 149 SER A O 1
ATOM 1161 N N . LEU A 1 150 ? -15.450 11.927 3.346 1.00 78.06 150 LEU A N 1
ATOM 1162 C CA . LEU A 1 150 ? -15.906 11.419 2.042 1.00 78.06 150 LEU A CA 1
ATOM 1163 C C . LEU A 1 150 ? -14.819 10.602 1.316 1.00 78.06 150 LEU A C 1
ATOM 1165 O O . LEU A 1 150 ? -15.129 9.621 0.648 1.00 78.06 150 LEU A O 1
ATOM 1169 N N . HIS A 1 151 ? -13.547 10.974 1.482 1.00 82.00 151 HIS A N 1
ATOM 1170 C CA . HIS A 1 151 ? -12.413 10.319 0.828 1.00 82.00 151 HIS A CA 1
ATOM 1171 C C . HIS A 1 151 ? -11.832 9.129 1.605 1.00 82.00 151 HIS A C 1
ATOM 1173 O O . HIS A 1 151 ? -11.043 8.390 1.035 1.00 82.00 151 HIS A O 1
ATOM 1179 N N . GLY A 1 152 ? -12.211 8.926 2.872 1.00 81.06 152 GLY A N 1
ATOM 1180 C CA . GLY A 1 152 ? -11.669 7.843 3.708 1.00 81.06 152 GLY A CA 1
ATOM 1181 C C . GLY A 1 152 ? -12.454 6.530 3.633 1.00 81.06 152 GLY A C 1
ATOM 1182 O O . GLY A 1 152 ? -12.068 5.544 4.250 1.00 81.06 152 GLY A O 1
ATOM 1183 N N . THR A 1 153 ? -13.586 6.513 2.925 1.00 86.75 153 THR A N 1
ATOM 1184 C CA . THR A 1 153 ? -14.480 5.342 2.878 1.00 86.75 153 THR A CA 1
ATOM 1185 C C . THR A 1 153 ? -14.080 4.313 1.817 1.00 86.75 153 THR A C 1
ATOM 1187 O O . THR A 1 153 ? -14.388 3.134 1.987 1.00 86.75 153 THR A O 1
ATOM 1190 N N . ALA A 1 154 ? -13.454 4.754 0.721 1.00 75.12 154 ALA A N 1
ATOM 1191 C CA . ALA A 1 154 ? -13.127 3.926 -0.443 1.00 75.12 154 ALA A CA 1
ATOM 1192 C C . ALA A 1 154 ? -11.748 3.261 -0.339 1.00 75.12 154 ALA A C 1
ATOM 1194 O O . ALA A 1 154 ? -10.847 3.861 0.284 1.00 75.12 154 ALA A O 1
#

InterPro domains:
  IPR002157 Cobalamin (vitamin B12)-binding protein [PF01122] (29-153)
  IPR051588 Eukaryotic Cobalamin Transport [PTHR10559] (3-154)

pLDDT: mean 89.31, std 7.4, range [56.31, 97.25]

Sequence (154 aa):
PIERQLSAKQMEIDLILQLWRHHDTPAMTPATMALYSMALSSICQDPRQFHGHDLIGSLLHPAHEPESDSEFTLCALAVCNSGAHIRKKPLRRLLNIANSKHTVDSLAGVVLAVQCIMKVHRNRNMQHYLEKPTLALARLQQADGGFGSLHGTA

Secondary structure (DSSP, 8-state):
-HHHHHHHHHHHHHHHHHHH-TTTSPPPPHHHHHHHHHHHHHTT--GGGBTTB-HHHHTT-GGG--SSHHHHHHHHHHHHHTTPPPPHHHHHHHHHHTTS---HHHHHHHHHHHHHHHHHS--GGGTHHHHHHHHHHHHTB-TTS-BSSTTT--

Organism: NCBI:txid1464854

Radius of gyration: 16.71 Å; chains: 1; bounding box: 43×36×46 Å

Foldseek 3Di:
DVVVVVVVVVLLVVVVCLVPCPDPDPHQALLNLLVSLVVCVVVVHQCCPSVNDGSLVVQPPPVRHHPDLLSLLSSLLSNLSSLHDDDPVSVVVLLVLLVDDDALSNLVSSLNSLVSCCVSVVPPVSVVSNPSSVVVQVVQQDPVRARVDPVSRD